Protein AF-A0AAV0WM66-F1 (afdb_monomer)

Nearest PDB structures (foldseek):
  6i9c-assembly1_A  TM=6.340E-01  e=2.393E-01  Homo s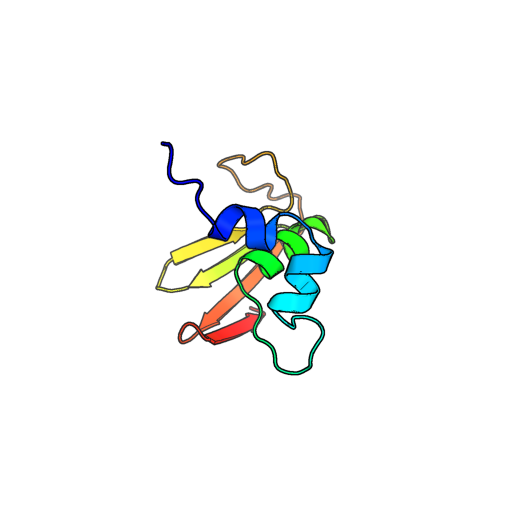apiens
  6drm-assembly1_A  TM=7.045E-01  e=3.837E-01  Homo sapiens
  6sak-assembly1_A  TM=6.057E-01  e=4.104E-01  Homo sapiens
  3znx-assembly1_A  TM=6.126E-01  e=4.697E-01  Homo sapiens
  3znv-assembly1_A  TM=6.143E-01  e=1.478E+00  Homo sapiens

Sequence (87 aa):
MKKQNT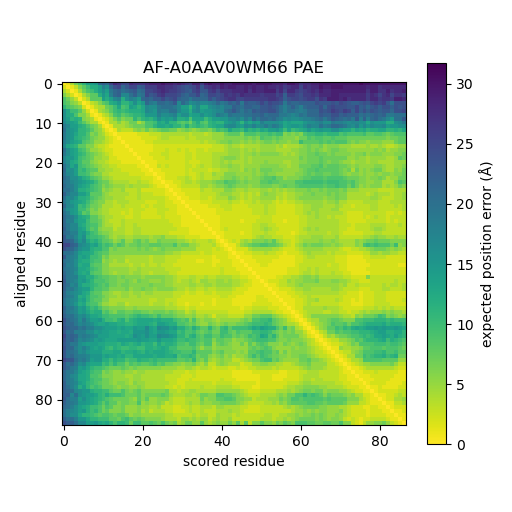KVEEFSNTQNYIAKSNMESDKVWATEVEMYFTAAFPNADIYSFTANQWLRFSHSLQLSAKPDYKKMAIYLNHKNSNHLKLC

pLDDT: mean 83.16, std 12.25, range [39.56, 94.81]

Structure (mmCIF, N/CA/C/O backbone):
data_AF-A0AAV0WM66-F1
#
_entry.id   AF-A0AAV0WM66-F1
#
loop_
_atom_site.group_PDB
_atom_site.id
_atom_site.type_symbol
_atom_site.label_atom_id
_atom_site.label_alt_id
_atom_site.label_comp_id
_atom_site.label_asym_id
_atom_site.label_entity_id
_atom_site.label_seq_id
_atom_site.pdbx_PDB_ins_code
_atom_site.Cartn_x
_atom_site.Cartn_y
_atom_site.Cartn_z
_atom_site.occupancy
_atom_site.B_iso_or_equiv
_atom_site.auth_seq_id
_atom_site.auth_comp_id
_atom_site.auth_asym_id
_atom_site.auth_atom_id
_atom_site.pdbx_PDB_model_num
ATOM 1 N N . MET A 1 1 ? 8.659 20.051 31.599 1.00 39.56 1 MET A N 1
ATOM 2 C CA . MET A 1 1 ? 7.357 19.603 31.052 1.00 39.56 1 MET A CA 1
ATOM 3 C C . MET A 1 1 ? 7.602 19.029 29.664 1.00 39.56 1 MET A C 1
ATOM 5 O O . MET A 1 1 ? 8.078 19.757 28.802 1.00 39.56 1 MET A O 1
ATOM 9 N N . LYS A 1 2 ? 7.397 17.721 29.464 1.00 45.88 2 LYS A N 1
ATOM 10 C CA . LYS A 1 2 ? 7.526 17.092 28.139 1.00 45.88 2 LYS A CA 1
ATOM 11 C C . LYS A 1 2 ? 6.333 17.554 27.298 1.00 45.88 2 LYS A C 1
ATOM 13 O O . LYS A 1 2 ? 5.203 17.316 27.706 1.00 45.88 2 LYS A O 1
ATOM 18 N N . LYS A 1 3 ? 6.567 18.235 26.172 1.00 48.38 3 LYS A N 1
ATOM 19 C CA . LYS A 1 3 ? 5.515 18.477 25.174 1.00 48.38 3 LYS A CA 1
ATOM 20 C C . LYS A 1 3 ? 5.103 17.107 24.634 1.00 48.38 3 LYS A C 1
ATOM 22 O O . LYS A 1 3 ? 5.846 16.511 23.861 1.00 48.38 3 LYS A O 1
ATOM 27 N N . GLN A 1 4 ? 3.992 16.568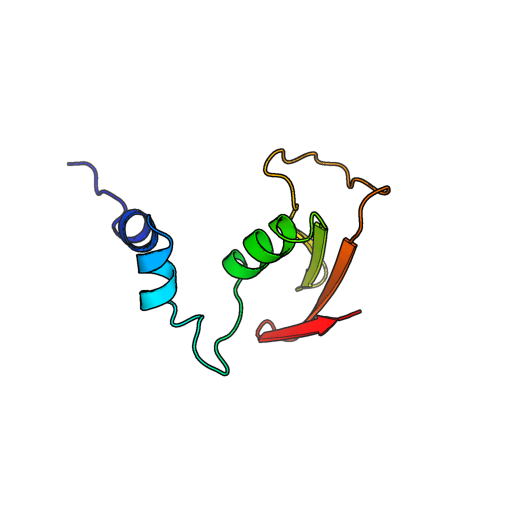 25.123 1.00 54.75 4 GLN A N 1
ATOM 28 C CA . GLN A 1 4 ? 3.378 15.390 24.521 1.00 54.75 4 GLN A CA 1
ATOM 29 C C . GLN A 1 4 ? 2.966 15.765 23.093 1.00 54.75 4 GLN A C 1
ATOM 31 O O . GLN A 1 4 ? 2.411 16.840 22.861 1.00 54.75 4 GLN A O 1
ATOM 36 N N . ASN A 1 5 ? 3.323 14.919 22.125 1.00 57.56 5 ASN A N 1
ATOM 37 C CA . ASN A 1 5 ? 2.980 15.122 20.722 1.00 57.56 5 ASN A CA 1
ATOM 38 C C . ASN A 1 5 ? 1.468 14.935 20.551 1.00 57.56 5 ASN A C 1
ATOM 40 O O . ASN A 1 5 ? 0.993 13.820 20.354 1.00 57.56 5 ASN A O 1
ATOM 44 N N . THR A 1 6 ? 0.725 16.037 20.591 1.00 57.03 6 THR A N 1
ATOM 45 C CA . THR A 1 6 ? -0.746 16.097 20.535 1.00 57.03 6 THR A CA 1
ATOM 46 C C . THR A 1 6 ? -1.339 15.350 19.330 1.00 57.03 6 THR A C 1
ATOM 48 O O . THR A 1 6 ? -2.432 14.806 19.417 1.00 57.03 6 THR A O 1
ATOM 51 N N . LYS A 1 7 ? -0.588 15.237 18.222 1.00 55.75 7 LYS A N 1
ATOM 52 C CA . LYS A 1 7 ? -0.991 14.483 17.020 1.00 55.75 7 LYS A CA 1
ATOM 53 C C . LYS A 1 7 ? -1.058 12.962 17.213 1.00 55.75 7 LYS A C 1
ATOM 55 O O . LYS A 1 7 ? -1.824 12.305 16.520 1.00 55.75 7 LYS A O 1
ATOM 60 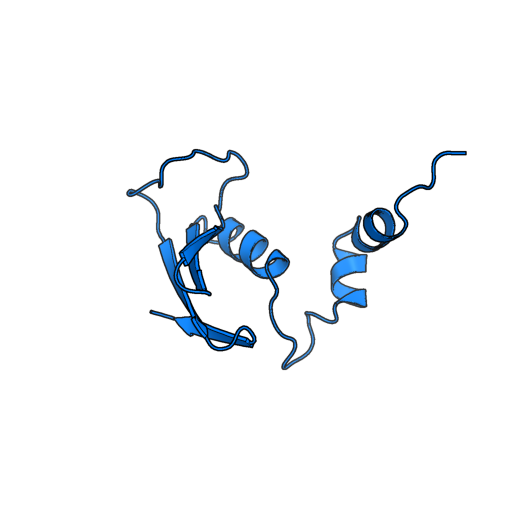N N . VAL A 1 8 ? -0.248 12.390 18.108 1.00 57.53 8 VAL A N 1
ATOM 61 C CA . VAL A 1 8 ? -0.201 10.929 18.332 1.00 57.53 8 VAL A CA 1
ATOM 62 C C . VAL A 1 8 ? -1.422 10.466 19.123 1.00 57.53 8 VAL A C 1
ATOM 64 O O . VAL A 1 8 ? -1.977 9.408 18.848 1.00 57.53 8 VAL A O 1
ATOM 67 N N . GLU A 1 9 ? -1.884 11.284 20.066 1.00 60.03 9 GLU A N 1
ATOM 68 C CA . GLU A 1 9 ? -3.115 11.013 20.814 1.00 60.03 9 GLU A CA 1
ATOM 69 C C . GLU A 1 9 ? -4.351 11.107 19.910 1.00 60.03 9 GLU A C 1
ATO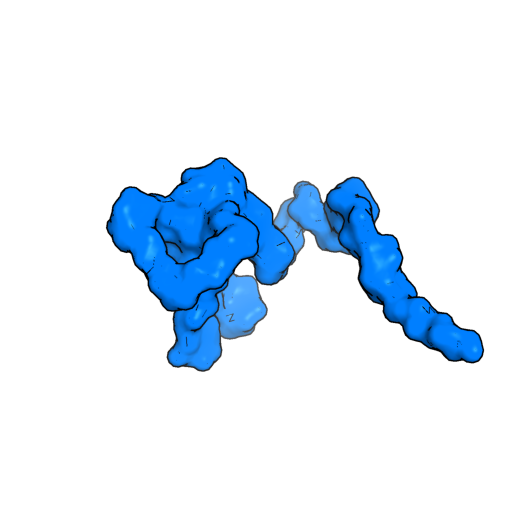M 71 O O . GLU A 1 9 ? -5.316 10.364 20.091 1.00 60.03 9 GLU A O 1
ATOM 76 N N . GLU A 1 10 ? -4.291 11.960 18.885 1.00 61.09 10 GLU A N 1
ATOM 77 C CA . GLU A 1 10 ? -5.412 12.277 18.008 1.00 61.09 10 GLU A CA 1
ATOM 78 C C . GLU A 1 10 ? -5.915 11.095 17.162 1.00 61.09 10 GLU A C 1
ATOM 80 O O . GLU A 1 10 ? -7.120 10.972 16.929 1.00 61.09 10 GLU A O 1
ATOM 85 N N . PHE A 1 11 ? -5.002 10.206 16.764 1.00 69.38 11 PHE A N 1
ATOM 86 C CA . PHE A 1 11 ? -5.267 9.021 15.939 1.00 69.38 11 PHE A CA 1
ATOM 87 C C . PHE A 1 11 ? -4.938 7.708 16.665 1.00 69.38 11 PHE A C 1
ATOM 89 O O . PHE A 1 11 ? -4.728 6.673 16.041 1.00 69.38 11 PHE A O 1
ATOM 96 N N . SER A 1 12 ? -4.907 7.742 17.998 1.00 74.44 12 SER A N 1
ATOM 97 C CA . SER A 1 12 ? -4.586 6.589 18.853 1.00 74.44 12 SER A CA 1
ATOM 98 C C . SER A 1 12 ? -5.641 5.470 18.844 1.00 74.44 12 SER A C 1
ATOM 100 O O . SER A 1 12 ? -5.375 4.372 19.325 1.00 74.44 12 SER A O 1
ATOM 102 N N . ASN A 1 13 ? -6.829 5.734 18.295 1.00 83.12 13 ASN A N 1
ATOM 103 C CA . ASN A 1 13 ? -7.947 4.798 18.214 1.00 83.12 13 ASN A CA 1
ATOM 104 C C . ASN A 1 13 ? -8.511 4.760 16.786 1.00 83.12 13 ASN A C 1
ATOM 106 O O . ASN A 1 13 ? -8.730 5.810 16.179 1.00 83.12 13 ASN A O 1
ATOM 110 N N . THR A 1 14 ? -8.822 3.564 16.283 1.00 82.50 14 THR A N 1
ATOM 111 C CA . THR A 1 14 ? -9.373 3.340 14.938 1.00 82.50 14 THR A CA 1
ATOM 112 C C . THR A 1 14 ? -10.669 4.112 14.700 1.00 82.50 14 THR A C 1
ATOM 114 O O . THR A 1 14 ? -10.810 4.737 13.655 1.00 82.50 14 THR A O 1
ATOM 117 N N . GLN A 1 15 ? -11.593 4.146 15.669 1.00 85.88 15 GLN A N 1
ATOM 118 C CA . GLN A 1 15 ? -12.843 4.904 15.503 1.00 85.88 15 GLN A CA 1
ATOM 119 C C . GLN A 1 15 ? -12.599 6.414 15.409 1.00 85.88 15 GLN A C 1
ATOM 121 O O . GLN A 1 15 ? -13.242 7.094 14.614 1.00 85.88 15 GLN A O 1
ATOM 126 N N . ASN A 1 16 ? -11.630 6.935 16.170 1.00 88.75 16 ASN A N 1
ATOM 127 C CA . ASN A 1 16 ? -11.247 8.343 16.073 1.00 88.75 16 ASN A CA 1
ATOM 128 C C . ASN A 1 16 ? -10.617 8.645 14.711 1.00 88.75 16 ASN A C 1
ATOM 130 O O . ASN A 1 16 ? -10.893 9.699 14.144 1.00 88.75 16 ASN A O 1
ATOM 134 N N . TYR A 1 17 ? -9.800 7.727 14.180 1.00 88.56 17 TYR A N 1
ATOM 135 C CA . TYR A 1 17 ? -9.239 7.861 12.840 1.00 88.56 17 TYR A CA 1
ATOM 136 C C . TYR A 1 17 ? -10.336 7.911 11.784 1.00 88.56 17 TYR A C 1
ATOM 138 O O . TYR A 1 17 ? -10.391 8.894 11.057 1.00 88.56 17 TYR A O 1
ATOM 146 N N . ILE A 1 18 ? -11.245 6.932 11.769 1.00 89.12 18 ILE A N 1
ATOM 147 C CA . ILE A 1 18 ? -12.367 6.873 10.820 1.00 89.12 18 ILE A CA 1
ATOM 148 C C . ILE A 1 18 ? -13.184 8.171 10.848 1.00 89.12 18 ILE A C 1
ATOM 150 O O . ILE A 1 18 ? -13.408 8.788 9.806 1.00 89.12 18 ILE A O 1
ATOM 154 N N . ALA A 1 19 ? -13.573 8.625 12.044 1.00 89.44 19 ALA A N 1
ATOM 155 C CA . ALA A 1 19 ? -14.390 9.823 12.206 1.00 89.44 19 ALA A CA 1
ATOM 156 C C . ALA A 1 19 ? -13.678 11.107 11.743 1.00 89.44 19 ALA A C 1
ATOM 158 O O . ALA A 1 19 ? -14.320 12.009 11.211 1.00 89.44 19 ALA A O 1
ATOM 159 N N . LYS A 1 20 ? -12.357 11.211 11.945 1.00 89.00 20 LYS A N 1
ATOM 160 C CA . LYS A 1 20 ? -11.580 12.418 11.612 1.00 89.00 20 LYS A CA 1
ATOM 161 C C . LYS A 1 20 ? -11.072 12.452 10.179 1.00 89.00 20 LYS A C 1
ATOM 163 O O . LYS A 1 20 ? -11.034 13.524 9.583 1.00 89.00 20 LYS A O 1
ATOM 168 N N . SER A 1 21 ? -10.651 11.310 9.641 1.00 88.06 21 SER A N 1
ATOM 169 C CA . SER A 1 21 ? -10.211 11.192 8.248 1.00 88.06 21 SER A CA 1
ATOM 170 C C . SER A 1 21 ? -11.387 11.259 7.279 1.00 88.06 21 SER A C 1
ATOM 172 O O . SER A 1 21 ? -11.193 11.568 6.106 1.00 88.06 21 SER A O 1
ATOM 174 N N . ASN A 1 22 ? -12.599 10.985 7.778 1.00 89.88 22 ASN A N 1
ATOM 175 C CA . ASN A 1 22 ? -13.807 10.838 6.983 1.00 89.88 22 ASN A CA 1
ATOM 176 C C . ASN A 1 22 ? -13.673 9.730 5.920 1.00 89.88 22 ASN A C 1
ATOM 178 O O . ASN A 1 22 ? -14.313 9.793 4.875 1.00 89.88 22 ASN A O 1
ATOM 182 N N . MET A 1 23 ? -12.829 8.719 6.167 1.00 90.31 23 MET A N 1
ATOM 183 C CA . MET A 1 23 ? -12.468 7.700 5.170 1.00 90.31 23 MET A CA 1
ATOM 184 C C . MET A 1 23 ? -13.643 6.863 4.648 1.00 90.31 23 MET A C 1
ATOM 186 O O . MET A 1 23 ? -13.525 6.256 3.590 1.00 90.31 23 MET A O 1
ATOM 190 N N . GLU A 1 24 ? -14.760 6.812 5.377 1.00 90.19 24 GLU A N 1
ATOM 191 C CA . GLU A 1 24 ? -15.981 6.116 4.947 1.00 90.19 24 GLU A CA 1
ATOM 192 C C . GLU A 1 24 ? -16.775 6.897 3.887 1.00 90.19 24 GLU A C 1
ATOM 194 O O . GLU A 1 24 ? -17.651 6.333 3.237 1.00 90.19 24 GLU A O 1
ATOM 199 N N . SER A 1 25 ? -16.483 8.188 3.699 1.00 93.06 25 SER A N 1
ATOM 200 C CA . SER A 1 25 ? -17.165 9.014 2.704 1.00 93.06 25 SER A CA 1
ATOM 201 C C . SER A 1 25 ? -16.659 8.766 1.285 1.00 93.06 25 SER A C 1
ATOM 203 O O . SER A 1 25 ? -15.467 8.574 1.034 1.00 93.06 25 SER A O 1
ATOM 205 N N . ASP A 1 26 ? -17.571 8.904 0.324 1.00 88.50 26 ASP A N 1
ATOM 206 C CA . ASP A 1 26 ? -17.237 8.856 -1.094 1.00 88.50 26 ASP A CA 1
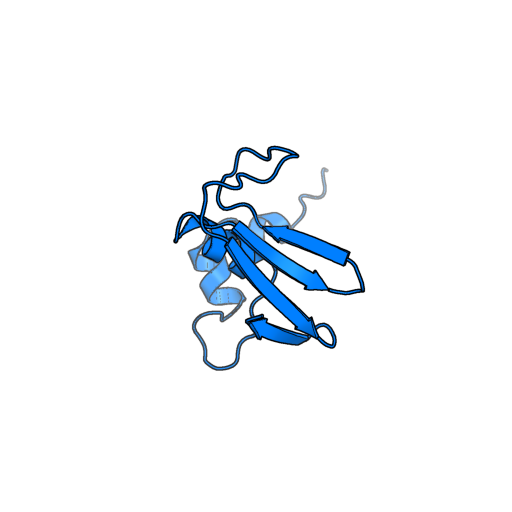ATOM 207 C C . ASP A 1 26 ? -16.186 9.908 -1.473 1.00 88.50 26 ASP A C 1
ATOM 209 O O . ASP A 1 26 ? -16.221 11.059 -1.031 1.00 88.50 26 ASP A O 1
ATOM 213 N N . LYS A 1 27 ? -15.292 9.521 -2.392 1.00 87.56 27 LYS A N 1
ATOM 214 C CA . LYS A 1 27 ? -14.257 10.382 -3.000 1.00 87.56 27 LYS A CA 1
ATOM 215 C C . LYS A 1 27 ? -13.167 10.868 -2.037 1.00 87.56 27 LYS A C 1
ATOM 217 O O . LYS A 1 27 ? -12.365 11.717 -2.432 1.00 87.56 27 LYS A O 1
ATOM 222 N N . VAL A 1 28 ? -13.084 10.322 -0.825 1.00 90.25 28 VAL A N 1
ATOM 223 C CA . VAL A 1 28 ? -11.929 10.538 0.055 1.00 90.25 28 VAL A CA 1
ATOM 224 C C . VAL A 1 28 ? -10.731 9.753 -0.471 1.00 90.25 28 VAL A C 1
ATOM 226 O O . VAL A 1 28 ? -10.854 8.625 -0.947 1.00 90.25 28 VAL A O 1
ATOM 229 N N . TRP A 1 29 ? -9.560 10.387 -0.462 1.00 89.25 29 TRP A N 1
ATOM 230 C CA . TRP A 1 29 ? -8.344 9.771 -0.977 1.00 89.25 29 TRP A CA 1
ATOM 231 C C . TRP A 1 29 ? -7.727 8.863 0.077 1.00 89.25 29 TRP A C 1
ATOM 233 O O . TRP A 1 29 ? -7.554 9.265 1.225 1.00 89.25 29 TRP A O 1
ATOM 243 N N . ALA A 1 30 ? -7.340 7.663 -0.346 1.00 87.62 30 ALA A N 1
ATOM 244 C CA . ALA A 1 30 ? -6.530 6.781 0.474 1.00 87.62 30 ALA A CA 1
ATOM 245 C C . ALA A 1 30 ? -5.132 7.378 0.692 1.00 87.62 30 ALA A C 1
ATOM 247 O O . ALA A 1 30 ? -4.516 7.935 -0.223 1.00 87.62 30 ALA A O 1
ATOM 248 N N . THR A 1 31 ? -4.627 7.213 1.907 1.00 88.81 31 THR A N 1
ATOM 249 C CA . THR A 1 31 ? -3.266 7.560 2.307 1.00 88.81 31 THR A CA 1
ATOM 250 C C . THR A 1 31 ? -2.441 6.289 2.518 1.00 88.81 31 THR A C 1
ATOM 252 O O . THR A 1 31 ? -2.905 5.169 2.302 1.00 88.81 31 THR A O 1
ATOM 255 N N . GLU A 1 32 ? -1.196 6.437 2.967 1.00 87.94 32 GLU A N 1
ATOM 256 C CA . GLU A 1 32 ? -0.356 5.299 3.353 1.00 87.94 32 GLU A CA 1
ATOM 257 C C . GLU A 1 32 ? -0.979 4.456 4.479 1.00 87.94 32 GLU A C 1
ATOM 259 O O . GLU A 1 32 ? -0.741 3.251 4.537 1.00 87.94 32 GLU A O 1
ATOM 264 N N . VAL A 1 33 ? -1.807 5.055 5.344 1.00 88.75 33 VAL A N 1
ATOM 265 C CA . VAL A 1 33 ? -2.503 4.337 6.423 1.00 88.75 33 VAL A CA 1
ATOM 266 C C . VAL A 1 33 ? -3.438 3.281 5.837 1.00 88.75 33 VAL A C 1
ATOM 268 O O . VAL A 1 33 ? -3.335 2.104 6.186 1.00 88.75 33 VAL A O 1
ATOM 271 N N . GLU A 1 34 ? -4.289 3.669 4.885 1.00 90.56 34 GLU A N 1
ATOM 272 C CA . GLU A 1 34 ? -5.168 2.742 4.169 1.00 90.56 34 GLU A CA 1
ATOM 273 C C . GLU A 1 34 ? -4.372 1.672 3.417 1.00 90.56 34 GLU A C 1
ATOM 275 O O . GLU A 1 34 ? -4.800 0.519 3.384 1.00 90.56 34 GLU A O 1
ATOM 280 N N . MET A 1 35 ? -3.197 2.000 2.865 1.00 90.19 35 MET A N 1
ATOM 281 C CA . MET A 1 35 ? -2.337 1.015 2.193 1.00 90.19 35 MET A CA 1
ATOM 282 C C . MET A 1 35 ? -1.841 -0.076 3.145 1.00 90.19 35 MET A C 1
ATOM 284 O O . MET A 1 35 ? -1.883 -1.253 2.792 1.00 90.19 35 MET A O 1
ATOM 288 N N . TYR A 1 36 ? -1.415 0.275 4.363 1.00 88.50 36 TYR A N 1
ATOM 289 C CA . TYR A 1 36 ? -0.982 -0.720 5.352 1.00 88.50 36 TYR A CA 1
ATOM 290 C C . TYR A 1 36 ? -2.126 -1.641 5.787 1.00 88.50 36 TYR A C 1
ATOM 292 O O . TYR A 1 36 ? -1.950 -2.860 5.830 1.00 88.50 36 TYR A O 1
ATOM 300 N N . PHE A 1 37 ? -3.312 -1.088 6.057 1.00 86.69 37 PHE A N 1
ATOM 301 C CA . PHE A 1 37 ? -4.483 -1.904 6.392 1.00 86.69 37 PHE A CA 1
ATOM 302 C C . PHE A 1 37 ? -4.914 -2.797 5.222 1.00 86.69 37 PHE A C 1
ATOM 304 O O . PHE A 1 37 ? -5.234 -3.971 5.421 1.00 86.69 37 PHE A O 1
ATOM 311 N N . THR A 1 38 ? -4.855 -2.271 3.997 1.00 89.00 38 THR A N 1
ATOM 312 C CA . THR A 1 38 ? -5.202 -3.015 2.778 1.00 89.00 38 THR A CA 1
ATOM 313 C C . THR A 1 38 ? -4.189 -4.108 2.462 1.00 89.00 38 THR A C 1
ATOM 315 O O . THR A 1 38 ? -4.577 -5.102 1.870 1.00 89.00 38 THR A O 1
ATOM 318 N N . ALA A 1 39 ? -2.920 -3.984 2.858 1.00 89.94 39 ALA A N 1
ATOM 319 C CA . ALA A 1 39 ? -1.952 -5.075 2.723 1.00 89.94 39 ALA A CA 1
ATOM 320 C C . ALA A 1 39 ? -2.234 -6.202 3.735 1.00 89.94 39 ALA A C 1
ATOM 322 O O . ALA A 1 39 ? -2.192 -7.389 3.403 1.00 89.94 39 ALA A O 1
ATOM 323 N N . ALA A 1 40 ? -2.579 -5.836 4.974 1.00 85.69 40 ALA A N 1
ATOM 324 C CA . ALA A 1 40 ? -2.826 -6.790 6.054 1.00 85.69 40 ALA A CA 1
ATOM 325 C C . ALA A 1 40 ? -4.073 -7.665 5.821 1.00 85.69 40 ALA A C 1
ATOM 327 O O . ALA A 1 40 ? -4.041 -8.861 6.110 1.00 85.69 40 ALA A O 1
ATOM 328 N N . PHE A 1 41 ? -5.159 -7.101 5.281 1.00 84.19 41 PHE A N 1
ATOM 329 C CA . PHE A 1 41 ? -6.441 -7.805 5.130 1.00 84.19 41 PHE A CA 1
ATOM 330 C C . PHE A 1 41 ? -6.409 -9.026 4.175 1.00 84.19 41 PHE A C 1
ATOM 332 O O . PHE A 1 41 ? -6.814 -10.112 4.591 1.00 84.19 41 PHE A O 1
ATOM 339 N N . PRO A 1 42 ? -5.906 -8.924 2.929 1.00 82.06 42 PRO A N 1
ATOM 340 C CA . PRO A 1 42 ? -5.804 -10.037 1.985 1.00 82.06 42 PRO A CA 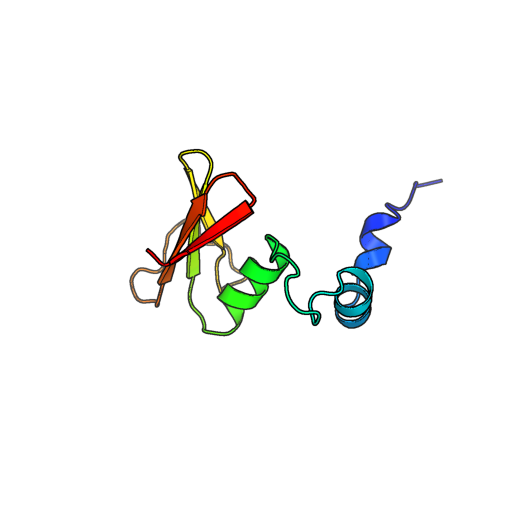1
ATOM 341 C C . PRO A 1 42 ? -4.541 -10.890 2.176 1.00 82.06 42 PRO A C 1
ATOM 343 O O . PRO A 1 42 ? -4.326 -11.817 1.396 1.00 82.06 42 PRO A O 1
ATOM 346 N N . ASN A 1 43 ? -3.695 -10.595 3.174 1.00 86.44 43 ASN A N 1
ATOM 347 C CA . ASN A 1 43 ? -2.398 -11.254 3.362 1.00 86.44 43 ASN A CA 1
ATOM 348 C C . ASN A 1 43 ? -1.493 -11.127 2.115 1.00 86.44 43 ASN A C 1
ATOM 350 O O . ASN A 1 43 ? -0.876 -12.106 1.679 1.00 86.44 43 ASN A O 1
ATOM 354 N N . ALA A 1 44 ? -1.475 -9.930 1.517 1.00 89.94 44 ALA A N 1
ATOM 355 C CA . ALA A 1 44 ? -0.769 -9.627 0.276 1.00 89.94 44 ALA A CA 1
ATOM 356 C C . ALA A 1 44 ? 0.014 -8.316 0.403 1.00 89.94 44 ALA A C 1
ATOM 358 O O . ALA A 1 44 ? -0.520 -7.311 0.867 1.00 89.94 44 ALA A O 1
ATOM 359 N N . ASP A 1 45 ? 1.271 -8.313 -0.036 1.00 92.25 45 ASP A N 1
ATOM 360 C CA . ASP A 1 45 ? 2.069 -7.083 -0.053 1.00 92.25 45 ASP A CA 1
ATOM 361 C C . ASP A 1 45 ? 1.539 -6.125 -1.129 1.00 92.25 45 ASP A C 1
ATOM 363 O O . ASP A 1 45 ? 1.187 -6.545 -2.233 1.00 92.25 45 ASP A O 1
ATOM 367 N N . ILE A 1 46 ? 1.528 -4.824 -0.843 1.00 93.50 46 ILE A N 1
ATOM 368 C CA . ILE A 1 46 ? 1.227 -3.790 -1.840 1.00 93.50 46 ILE A CA 1
ATOM 369 C C . ILE A 1 46 ? 2.527 -3.095 -2.226 1.00 93.50 46 ILE A C 1
ATOM 371 O O . ILE A 1 46 ? 3.247 -2.570 -1.378 1.00 93.50 46 ILE A O 1
ATOM 375 N N . TYR A 1 47 ? 2.815 -3.052 -3.519 1.00 93.44 47 TYR A N 1
ATOM 376 C CA . TYR A 1 47 ? 3.934 -2.325 -4.097 1.00 93.44 47 TYR A CA 1
ATOM 377 C C . TYR A 1 47 ? 3.405 -1.102 -4.833 1.00 93.44 47 TYR A C 1
ATOM 379 O O . TYR A 1 47 ? 2.714 -1.233 -5.838 1.00 93.44 47 TYR A O 1
ATOM 387 N N . SER A 1 48 ? 3.742 0.089 -4.351 1.00 94.38 48 SER A N 1
ATOM 388 C CA . SER A 1 48 ? 3.392 1.351 -5.002 1.00 94.38 48 SER A CA 1
ATOM 389 C C . SER A 1 48 ? 4.625 1.955 -5.658 1.00 94.38 48 SER A C 1
ATOM 391 O O . SER A 1 48 ? 5.626 2.209 -4.987 1.00 94.38 48 SER A O 1
ATOM 393 N N . PHE A 1 49 ? 4.565 2.188 -6.966 1.00 94.38 49 PHE A N 1
ATOM 394 C CA . PHE A 1 49 ? 5.572 2.966 -7.676 1.00 94.38 49 PHE A CA 1
ATOM 395 C C . PHE A 1 49 ? 5.213 4.447 -7.600 1.00 94.38 49 PHE A C 1
ATOM 397 O O . PHE A 1 49 ? 4.202 4.871 -8.158 1.00 94.38 49 PHE A O 1
ATOM 404 N N . THR A 1 50 ? 6.038 5.233 -6.919 1.00 92.19 50 THR A N 1
ATOM 405 C CA . THR A 1 50 ? 5.858 6.680 -6.748 1.00 92.19 50 THR A CA 1
ATOM 406 C C . THR A 1 50 ? 7.212 7.364 -6.834 1.00 92.19 50 THR A C 1
ATOM 408 O O . THR A 1 50 ? 8.207 6.784 -6.419 1.00 92.19 50 THR A O 1
ATOM 411 N N . ALA A 1 51 ? 7.285 8.577 -7.383 1.00 90.12 51 ALA A N 1
ATOM 412 C CA . ALA A 1 51 ? 8.526 9.363 -7.439 1.00 90.12 51 ALA A CA 1
ATOM 413 C C . ALA A 1 51 ? 9.779 8.571 -7.905 1.00 90.12 51 ALA A C 1
ATOM 415 O O . ALA A 1 51 ? 10.857 8.705 -7.332 1.00 90.12 51 ALA A O 1
ATOM 416 N N . ASN A 1 52 ? 9.633 7.736 -8.943 1.00 90.50 52 ASN A N 1
ATOM 417 C CA . ASN A 1 52 ? 10.685 6.866 -9.494 1.00 90.50 52 ASN A CA 1
ATOM 418 C C . ASN A 1 52 ? 11.257 5.808 -8.531 1.00 90.50 52 ASN A C 1
ATOM 420 O O . ASN A 1 52 ? 12.356 5.300 -8.751 1.00 90.50 52 ASN A O 1
ATOM 424 N N . GLN A 1 53 ? 10.512 5.437 -7.493 1.00 93.44 53 GLN A N 1
ATOM 425 C CA . GLN A 1 53 ? 10.900 4.412 -6.529 1.00 93.44 53 GLN A CA 1
ATOM 426 C C . GLN A 1 53 ? 9.733 3.481 -6.192 1.00 93.44 53 GLN A C 1
ATOM 428 O O . GLN A 1 53 ? 8.561 3.840 -6.303 1.00 93.44 53 GLN A O 1
ATOM 433 N N . TRP A 1 54 ? 10.073 2.266 -5.765 1.00 92.56 54 TRP A N 1
ATOM 434 C CA . TRP A 1 54 ? 9.112 1.296 -5.253 1.00 92.56 54 TRP A CA 1
ATOM 435 C C . TRP A 1 54 ? 9.014 1.403 -3.735 1.00 92.56 54 TRP A C 1
ATOM 437 O O . TRP A 1 54 ? 10.003 1.218 -3.028 1.00 92.56 54 TRP A O 1
ATOM 447 N N . LEU A 1 55 ? 7.805 1.650 -3.242 1.00 92.00 55 LEU A N 1
ATOM 448 C CA . LEU A 1 55 ? 7.447 1.529 -1.834 1.00 92.00 55 LEU A CA 1
ATOM 449 C C . LEU A 1 55 ? 6.708 0.211 -1.627 1.00 92.00 55 LEU A C 1
ATOM 451 O O . LEU A 1 55 ? 5.816 -0.129 -2.404 1.00 92.00 55 LEU A O 1
ATOM 455 N N . ARG A 1 56 ? 7.070 -0.527 -0.576 1.00 91.56 56 ARG A N 1
ATOM 456 C CA . ARG A 1 56 ? 6.405 -1.779 -0.204 1.00 91.56 56 ARG A CA 1
ATOM 457 C C . ARG A 1 56 ? 5.661 -1.605 1.113 1.00 91.56 56 ARG A C 1
ATOM 459 O O . ARG A 1 56 ? 6.288 -1.364 2.143 1.00 91.56 56 ARG A O 1
ATOM 466 N N . PHE A 1 57 ? 4.357 -1.838 1.075 1.00 91.00 57 PHE A N 1
ATOM 467 C CA . PHE A 1 57 ? 3.491 -1.992 2.236 1.00 91.00 57 PHE A CA 1
ATOM 468 C C . PHE A 1 57 ? 3.339 -3.488 2.509 1.00 91.00 57 PHE A C 1
ATOM 470 O O . PHE A 1 57 ? 2.688 -4.210 1.755 1.00 91.00 57 PHE A O 1
ATOM 477 N N . SER A 1 58 ? 4.025 -3.957 3.549 1.00 88.94 58 SER A N 1
ATOM 478 C CA . SER A 1 58 ? 4.027 -5.367 3.939 1.00 88.94 58 SER A CA 1
ATOM 479 C C . SER A 1 58 ? 2.708 -5.735 4.611 1.00 88.94 58 SER A C 1
ATOM 481 O O . SER A 1 58 ? 2.250 -5.011 5.496 1.00 88.94 58 SER A O 1
ATOM 483 N N . HIS A 1 59 ? 2.139 -6.886 4.256 1.00 86.00 59 HIS A N 1
ATOM 484 C CA . HIS A 1 59 ? 0.996 -7.453 4.982 1.00 86.00 59 HIS A CA 1
ATOM 485 C C . HIS A 1 59 ? 1.364 -7.881 6.412 1.00 86.00 59 HIS A C 1
ATOM 487 O O . HIS A 1 59 ? 0.507 -7.974 7.288 1.00 86.00 59 HIS A O 1
ATOM 493 N N . SER A 1 60 ? 2.649 -8.165 6.646 1.00 83.25 60 SER A N 1
ATOM 494 C CA . SER A 1 60 ? 3.189 -8.582 7.937 1.00 83.25 60 SER A CA 1
ATOM 495 C C . SER A 1 60 ? 3.845 -7.413 8.668 1.00 83.25 60 SER A C 1
ATOM 497 O O . SER A 1 60 ? 4.645 -6.674 8.090 1.00 83.25 60 SER A O 1
ATOM 499 N N . LEU A 1 61 ? 3.578 -7.313 9.974 1.00 73.44 61 LEU A N 1
ATOM 500 C CA . LEU A 1 61 ? 4.270 -6.395 10.889 1.00 73.44 61 LEU A CA 1
ATOM 501 C C . LEU A 1 61 ? 5.740 -6.785 11.116 1.00 73.44 61 LEU A C 1
ATOM 503 O O . LEU A 1 61 ? 6.536 -5.969 11.580 1.00 73.44 61 LEU A O 1
ATOM 507 N N . GLN A 1 62 ? 6.121 -8.022 10.787 1.00 75.56 62 GLN A N 1
ATOM 508 C CA . GLN A 1 62 ? 7.518 -8.440 10.792 1.00 75.56 62 GLN A CA 1
ATOM 509 C C . GLN A 1 62 ? 8.169 -7.981 9.488 1.00 75.56 62 GLN A C 1
ATOM 511 O O . GLN A 1 62 ? 8.095 -8.654 8.460 1.00 75.56 62 GLN A O 1
ATOM 516 N N . LEU A 1 63 ? 8.798 -6.808 9.540 1.00 68.50 63 LEU A N 1
ATOM 517 C CA . LEU A 1 63 ? 9.489 -6.208 8.404 1.00 68.50 63 LEU A CA 1
ATOM 518 C C . LEU A 1 63 ? 10.740 -7.026 8.049 1.00 68.50 63 LEU A C 1
ATOM 520 O O . LEU A 1 63 ? 11.828 -6.795 8.571 1.00 68.50 63 LEU A O 1
ATOM 524 N N . SER A 1 64 ? 10.605 -7.984 7.134 1.00 75.56 64 SER A N 1
ATOM 525 C CA . SER A 1 64 ? 11.755 -8.612 6.482 1.00 75.56 64 SER A CA 1
ATOM 526 C C . SER A 1 64 ? 12.241 -7.707 5.351 1.00 75.56 64 SER A C 1
ATOM 528 O O . SER A 1 64 ? 11.445 -7.211 4.564 1.00 75.56 64 SER A O 1
ATOM 530 N N . ALA A 1 65 ? 13.549 -7.500 5.189 1.00 73.12 65 ALA A N 1
ATOM 531 C CA . ALA A 1 65 ? 14.064 -6.726 4.050 1.00 73.12 65 ALA A CA 1
ATOM 532 C C . ALA A 1 65 ? 13.805 -7.403 2.684 1.00 73.12 65 ALA A C 1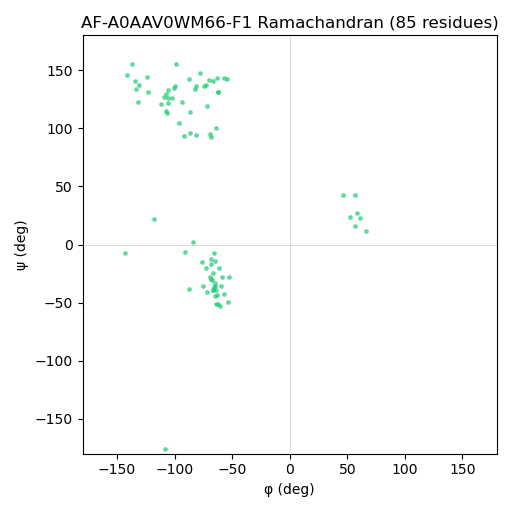
ATOM 534 O O . ALA A 1 65 ? 13.958 -6.775 1.640 1.00 73.12 65 ALA A O 1
ATOM 535 N N . LYS A 1 66 ? 13.427 -8.687 2.683 1.00 79.00 66 LYS A N 1
ATOM 536 C CA . LYS A 1 66 ? 13.220 -9.486 1.474 1.00 79.00 66 LYS A CA 1
ATOM 537 C C . LYS A 1 66 ? 11.724 -9.697 1.210 1.00 79.00 66 LYS A C 1
ATOM 539 O O . LYS A 1 66 ? 11.018 -10.082 2.138 1.00 79.00 66 LYS A O 1
ATOM 544 N N . PRO A 1 67 ? 11.245 -9.489 -0.027 1.00 73.69 67 PRO A N 1
ATOM 545 C CA . PRO A 1 67 ? 9.912 -9.914 -0.446 1.00 73.69 67 PRO A CA 1
ATOM 546 C C . PRO A 1 67 ? 9.684 -11.405 -0.188 1.00 73.69 67 PRO A C 1
ATOM 548 O O . PRO A 1 67 ? 10.591 -12.210 -0.420 1.00 73.69 67 PRO A O 1
ATOM 551 N N . ASP A 1 68 ? 8.473 -11.778 0.222 1.00 79.81 68 ASP A N 1
ATOM 552 C CA . ASP A 1 68 ? 8.035 -13.170 0.136 1.00 79.81 68 ASP A CA 1
ATOM 553 C C . ASP A 1 68 ? 7.442 -13.426 -1.254 1.00 79.81 68 ASP A C 1
ATOM 555 O O . ASP A 1 68 ? 6.270 -13.168 -1.515 1.00 79.81 68 ASP A O 1
ATOM 559 N N . TYR A 1 69 ? 8.265 -13.953 -2.161 1.00 77.44 69 TYR A N 1
ATOM 560 C CA . TYR A 1 69 ? 7.865 -14.251 -3.541 1.00 77.44 69 TYR A CA 1
ATOM 561 C C . TYR A 1 69 ? 6.801 -15.355 -3.664 1.00 77.44 69 TYR A C 1
ATOM 563 O O . TYR A 1 69 ? 6.327 -15.618 -4.767 1.00 77.44 69 TYR A O 1
ATOM 571 N N . LYS A 1 70 ? 6.441 -16.038 -2.568 1.00 80.94 70 LYS A N 1
ATOM 572 C CA . LYS A 1 70 ? 5.376 -17.053 -2.555 1.00 80.94 70 LYS A CA 1
ATOM 573 C C . LYS A 1 70 ? 4.007 -16.469 -2.207 1.00 80.94 70 LYS A C 1
ATOM 575 O O . LYS A 1 70 ? 3.017 -17.200 -2.240 1.00 80.94 70 LYS A O 1
ATOM 580 N N . LYS A 1 71 ? 3.943 -15.190 -1.838 1.00 81.25 71 LYS A N 1
ATOM 581 C CA . LYS A 1 71 ? 2.709 -14.500 -1.458 1.00 81.25 71 LYS A CA 1
ATOM 582 C C . LYS A 1 71 ? 2.157 -13.684 -2.614 1.00 81.25 71 LYS A C 1
ATOM 584 O O . LYS A 1 71 ? 2.878 -13.285 -3.526 1.00 81.25 71 LYS A O 1
ATOM 589 N N . MET A 1 72 ? 0.849 -13.448 -2.561 1.00 85.62 72 MET A N 1
ATOM 590 C CA . MET A 1 72 ? 0.198 -12.525 -3.480 1.00 85.62 72 MET A CA 1
ATOM 591 C C . MET A 1 72 ? 0.757 -11.117 -3.267 1.00 85.62 72 MET A C 1
ATOM 593 O O . MET A 1 72 ? 1.048 -10.717 -2.139 1.00 85.62 72 MET A O 1
ATOM 597 N N . ALA A 1 73 ? 0.891 -10.378 -4.363 1.00 90.69 73 ALA A N 1
ATOM 598 C CA . ALA A 1 73 ? 1.318 -8.992 -4.350 1.00 90.69 73 ALA A CA 1
ATOM 599 C C . ALA A 1 73 ? 0.414 -8.165 -5.266 1.00 90.69 73 ALA A C 1
ATOM 601 O O . ALA A 1 73 ? 0.022 -8.622 -6.342 1.00 90.69 73 ALA A O 1
ATOM 602 N N . ILE A 1 74 ? 0.088 -6.952 -4.833 1.00 93.12 74 ILE A N 1
ATOM 603 C CA . ILE A 1 74 ? -0.679 -5.972 -5.602 1.00 93.12 74 ILE A CA 1
ATOM 604 C C . ILE A 1 74 ? 0.283 -4.877 -6.041 1.00 93.12 74 ILE A C 1
ATOM 606 O O . ILE A 1 74 ? 1.003 -4.316 -5.218 1.00 93.12 74 ILE A O 1
ATOM 610 N N . TYR A 1 75 ? 0.279 -4.548 -7.328 1.00 94.00 75 TYR A N 1
ATOM 611 C CA . TYR A 1 75 ? 1.136 -3.510 -7.888 1.00 94.00 75 TYR A CA 1
ATOM 612 C C . TYR A 1 75 ? 0.301 -2.294 -8.271 1.00 94.00 75 TYR A C 1
ATOM 614 O O . TYR A 1 75 ? -0.685 -2.399 -9.002 1.00 94.00 75 TYR A O 1
ATOM 622 N N . LEU A 1 76 ? 0.710 -1.133 -7.772 1.00 94.81 76 LEU A N 1
ATOM 623 C CA . LEU A 1 76 ? 0.066 0.150 -7.998 1.00 94.81 76 LEU A CA 1
ATOM 624 C C . LEU A 1 76 ? 1.068 1.141 -8.589 1.00 94.81 76 LEU A C 1
ATOM 626 O O . LEU A 1 76 ? 2.241 1.171 -8.221 1.00 94.81 76 LEU A O 1
ATOM 630 N N . ASN A 1 77 ? 0.587 2.001 -9.476 1.00 94.25 77 ASN A N 1
ATOM 631 C CA . ASN A 1 77 ? 1.291 3.180 -9.957 1.00 94.25 77 ASN A CA 1
ATOM 632 C C . ASN A 1 77 ? 0.652 4.423 -9.333 1.00 94.25 77 ASN A C 1
ATOM 634 O O . ASN A 1 77 ? -0.506 4.738 -9.625 1.00 94.25 77 ASN A O 1
ATOM 638 N N . HIS A 1 78 ? 1.400 5.116 -8.477 1.00 91.56 78 HIS A N 1
ATOM 639 C CA . HIS A 1 78 ? 0.990 6.356 -7.828 1.00 91.56 78 HIS A CA 1
ATOM 640 C C . HIS A 1 78 ? 1.437 7.549 -8.669 1.00 91.56 78 HIS A C 1
ATOM 642 O O . HIS A 1 78 ? 2.557 8.051 -8.579 1.00 91.56 78 HIS A O 1
ATOM 648 N N . LYS A 1 79 ? 0.529 7.996 -9.531 1.00 88.81 79 LYS A N 1
ATOM 649 C CA . LYS A 1 79 ? 0.743 9.106 -10.454 1.00 88.81 79 LYS A CA 1
ATOM 650 C C . LYS A 1 79 ? 0.398 10.433 -9.795 1.00 88.81 79 LYS A C 1
ATOM 652 O O . LYS A 1 79 ? -0.593 10.535 -9.072 1.00 88.81 79 LYS A O 1
ATOM 657 N N . ASN A 1 80 ? 1.194 11.457 -10.104 1.00 85.75 80 ASN A N 1
ATOM 658 C CA . ASN A 1 80 ? 0.961 12.857 -9.723 1.00 85.75 80 ASN A CA 1
ATOM 659 C C . ASN A 1 80 ? 0.707 13.069 -8.219 1.00 85.75 80 ASN A C 1
ATOM 661 O O . ASN A 1 80 ? 0.046 14.029 -7.830 1.00 85.75 80 ASN A O 1
ATOM 665 N N . SER A 1 81 ? 1.189 12.146 -7.384 1.00 82.94 81 SER A N 1
ATOM 666 C CA . SER A 1 81 ? 0.956 12.116 -5.939 1.00 82.94 81 SER A CA 1
ATOM 667 C C . SER A 1 81 ? -0.522 12.094 -5.518 1.00 82.94 81 SER A C 1
ATOM 669 O O . SER A 1 81 ? -0.824 12.332 -4.352 1.00 82.94 81 SER A O 1
ATOM 671 N N . ASN A 1 82 ? -1.451 11.786 -6.429 1.00 87.06 82 ASN A N 1
ATOM 672 C CA . ASN A 1 82 ? -2.891 11.855 -6.169 1.00 87.06 82 ASN A CA 1
ATOM 673 C C . ASN A 1 82 ? -3.737 10.758 -6.820 1.00 87.06 82 ASN A C 1
ATOM 675 O O . ASN A 1 82 ? -4.935 10.672 -6.566 1.00 87.06 82 ASN A O 1
ATOM 679 N N . HIS A 1 83 ? -3.141 9.926 -7.669 1.00 89.38 83 HIS A N 1
ATOM 680 C CA . HIS A 1 83 ? -3.882 8.931 -8.421 1.00 89.38 83 HIS A CA 1
ATOM 681 C C . HIS A 1 83 ? -3.204 7.573 -8.323 1.00 89.38 83 HIS A C 1
ATOM 683 O O . HIS A 1 83 ? -2.041 7.429 -8.691 1.00 89.38 83 HIS A O 1
ATOM 689 N N . LEU A 1 84 ? -3.936 6.570 -7.848 1.00 88.62 84 LEU A N 1
ATOM 690 C CA . LEU A 1 84 ? -3.477 5.188 -7.775 1.00 88.62 84 LEU A CA 1
ATOM 691 C C . LEU A 1 84 ? -4.105 4.395 -8.913 1.00 88.62 84 LEU A C 1
ATOM 693 O O . LEU A 1 84 ? -5.324 4.386 -9.075 1.00 88.62 84 LEU A O 1
ATOM 697 N N . LYS A 1 85 ? -3.266 3.722 -9.697 1.00 91.75 85 LYS A N 1
ATOM 698 C CA . LYS A 1 85 ? -3.695 2.854 -10.792 1.00 91.75 85 LYS A CA 1
ATOM 699 C C . LYS A 1 85 ? -3.147 1.445 -10.583 1.00 91.75 85 LYS A C 1
ATOM 701 O O . LYS A 1 85 ? -1.949 1.305 -10.375 1.00 91.75 85 LYS A O 1
ATOM 706 N N . LEU A 1 86 ? -4.001 0.429 -10.697 1.00 90.94 86 LEU A N 1
ATOM 707 C CA . LEU A 1 86 ? -3.576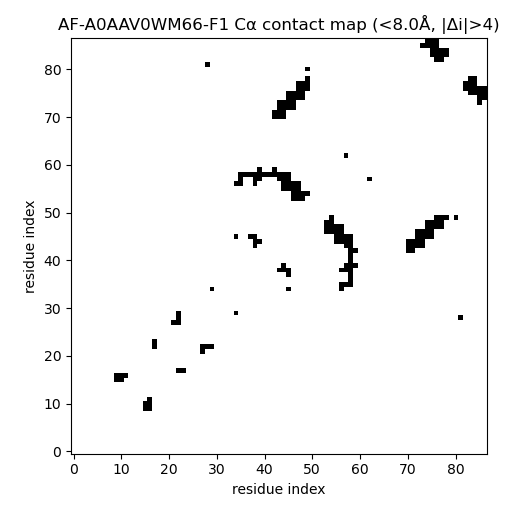 -0.973 -10.764 1.00 90.94 86 LEU A CA 1
ATOM 708 C C . LEU A 1 86 ? -2.702 -1.212 -12.004 1.00 90.94 86 LEU A C 1
ATOM 710 O O . LEU A 1 86 ? -3.054 -0.771 -13.106 1.00 90.94 86 LEU A O 1
ATOM 714 N N . CYS A 1 87 ? -1.560 -1.860 -11.789 1.00 86.75 87 CYS A N 1
ATOM 715 C CA . CYS A 1 87 ? -0.630 -2.278 -12.835 1.00 86.75 87 CYS A CA 1
ATOM 716 C C . CYS A 1 87 ? -0.988 -3.662 -13.374 1.00 86.75 87 CYS A C 1
ATOM 718 O O . CYS A 1 87 ? -1.342 -4.537 -12.553 1.00 86.75 87 CYS A O 1
#

Mean predicted aligned error: 7.66 Å

Solvent-accessible surface area (backbone atoms only — not comparable to full-atom values): 5405 Å² total; per-residue (Å²): 132,83,83,72,65,67,70,59,67,61,56,70,42,71,69,48,35,44,68,70,68,42,63,88,45,86,92,57,80,83,54,72,68,53,46,39,54,60,6,39,72,77,61,20,32,32,36,37,38,39,95,95,42,80,45,76,31,54,34,52,92,75,82,61,98,62,83,65,86,89,50,58,70,48,48,33,40,40,44,92,86,76,42,81,40,84,108

Organism: NCBI:txid13131

Foldseek 3Di:
DDPDPPVCVQPVDPVSCCVVQVVVDPPRADDVVVQLVVCQPQVEWEWECDPNDTDINHNDPPDDVDDPPVGHYWYWYCPPVGDTDTD

Secondary structure (DSSP, 8-state):
-----HHHHHTSSHHHHHHHHTTTSTTPPP-HHHHHHHHHTTT-EEEEEETTEEEEE-SSSS--SS--TTS-EEEEEEETTTEEEE-

Radius of gyration: 15.25 Å; Cα contacts (8 Å, |Δi|>4): 104; chains: 1; bounding box: 31×37×44 Å